Protein AF-A0A7Y2P2V4-F1 (afdb_monomer)

Secondary structure (DSSP, 8-state):
--PPPP-EEESS-HHHHHHHHHHHT--S-EEE-TT-HHHHHTT---TT-

Foldseek 3Di:
DPDDADEAEDQDDPVVVVVVCVVVVPPHYYHHPVVCPVVVVVVVDDPVD

Sequence (49 aa):
MHGIKLVGINTNSEKSHKSFCNNLSLEFPLLADKSKIVSRQFNALNIFG

Radius of gyration: 12.36 Å; Cα contacts (8 Å, |Δi|>4): 45; chains: 1; bounding box: 23×26×36 Å

M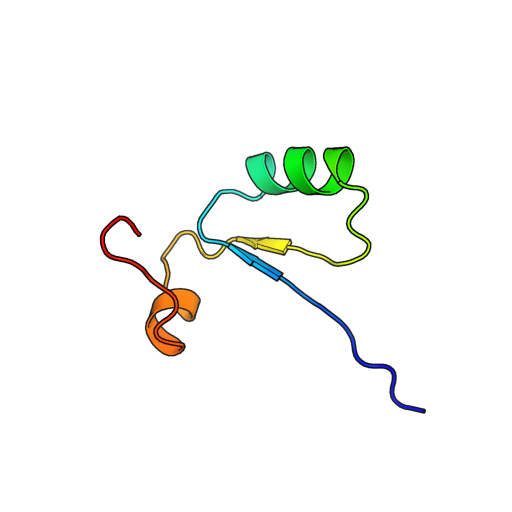ean predicted aligned error: 4.17 Å

Structure (mmCIF, N/CA/C/O backbone):
data_AF-A0A7Y2P2V4-F1
#
_entry.id   AF-A0A7Y2P2V4-F1
#
loop_
_atom_site.group_PDB
_atom_site.id
_atom_site.type_symbol
_atom_site.label_a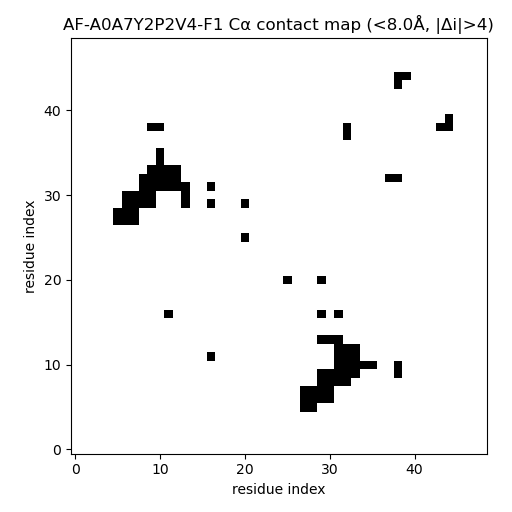tom_id
_atom_site.label_alt_id
_atom_site.label_comp_id
_atom_site.label_asym_id
_atom_site.label_entity_id
_atom_site.label_seq_id
_atom_site.pdbx_PDB_ins_code
_atom_site.Cartn_x
_atom_site.Cartn_y
_atom_site.Cartn_z
_atom_site.occupancy
_atom_site.B_iso_or_equiv
_atom_site.auth_seq_id
_atom_site.auth_comp_id
_atom_site.auth_asym_id
_atom_site.auth_atom_id
_atom_site.pdbx_PDB_model_num
ATOM 1 N N . MET A 1 1 ? -9.771 -13.842 22.378 1.00 47.16 1 MET A N 1
ATOM 2 C CA . MET A 1 1 ? -9.848 -13.829 20.901 1.00 47.16 1 MET A CA 1
ATOM 3 C C . MET A 1 1 ? -8.672 -13.009 20.404 1.00 47.16 1 MET A C 1
ATOM 5 O O . MET A 1 1 ? -8.600 -11.837 20.746 1.00 47.16 1 MET A O 1
ATOM 9 N N . HIS A 1 2 ? -7.704 -13.604 19.709 1.00 59.31 2 HIS A N 1
ATOM 10 C CA . HIS A 1 2 ? -6.607 -12.819 19.139 1.00 59.31 2 HIS A CA 1
ATOM 11 C C . HIS A 1 2 ? -7.151 -12.096 17.903 1.00 59.31 2 HIS A C 1
ATOM 13 O O . HIS A 1 2 ? -7.368 -12.715 16.866 1.00 59.31 2 HIS A O 1
ATOM 19 N N . GLY A 1 3 ? -7.487 -10.815 18.075 1.00 81.81 3 GLY A N 1
ATOM 20 C CA . GLY A 1 3 ? -8.046 -9.965 17.029 1.00 81.81 3 GLY A CA 1
ATOM 21 C C . GLY A 1 3 ? -7.054 -9.782 15.886 1.00 81.81 3 GLY A C 1
ATOM 22 O O . GLY A 1 3 ? -5.873 -9.513 16.113 1.00 81.81 3 GLY A O 1
ATOM 23 N N . ILE A 1 4 ? -7.537 -9.947 14.658 1.00 87.06 4 ILE A N 1
ATOM 24 C CA . ILE A 1 4 ? -6.753 -9.699 13.449 1.00 87.06 4 ILE A CA 1
ATOM 25 C C . ILE A 1 4 ? -6.428 -8.203 13.401 1.00 87.06 4 ILE A C 1
ATOM 27 O O . ILE A 1 4 ? -7.325 -7.367 13.487 1.00 87.06 4 ILE A O 1
ATOM 31 N N . LYS A 1 5 ? -5.143 -7.864 13.262 1.00 89.94 5 LYS A N 1
ATOM 32 C CA . LYS A 1 5 ? -4.695 -6.490 13.016 1.00 89.94 5 LYS A CA 1
ATOM 33 C C . LYS A 1 5 ? -4.484 -6.308 11.521 1.00 89.94 5 LYS A C 1
ATOM 35 O O . LYS A 1 5 ? -3.655 -6.998 10.933 1.00 89.94 5 LYS A O 1
ATOM 40 N N . LEU A 1 6 ? -5.234 -5.389 10.924 1.00 91.81 6 LEU A N 1
ATOM 41 C CA . LEU A 1 6 ? -5.110 -5.052 9.511 1.00 91.81 6 LEU A CA 1
ATOM 42 C C . LEU A 1 6 ? -4.002 -4.013 9.301 1.00 91.81 6 LEU A C 1
ATOM 44 O O . LEU A 1 6 ? -3.832 -3.101 10.108 1.00 91.81 6 LEU A O 1
ATOM 48 N N . VAL A 1 7 ? -3.265 -4.151 8.202 1.00 93.94 7 VAL A N 1
ATOM 49 C CA . VAL A 1 7 ? -2.287 -3.175 7.715 1.00 93.94 7 VAL A CA 1
ATOM 50 C C . VAL A 1 7 ? -2.294 -3.194 6.190 1.00 93.94 7 VAL A C 1
ATOM 52 O O . VAL A 1 7 ? -2.349 -4.261 5.581 1.00 93.94 7 VAL A O 1
ATOM 55 N N . GLY A 1 8 ? -2.258 -2.015 5.575 1.00 94.44 8 GLY A N 1
ATOM 56 C CA . GLY A 1 8 ? -2.052 -1.866 4.138 1.00 94.44 8 GLY A CA 1
ATOM 57 C C . GLY A 1 8 ? -0.581 -1.616 3.816 1.00 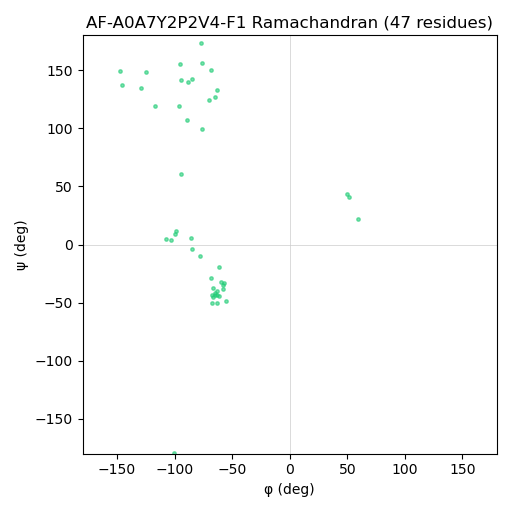94.44 8 GLY A C 1
ATOM 58 O O . GLY A 1 8 ? 0.160 -1.069 4.634 1.00 94.44 8 GLY A O 1
ATOM 59 N N . ILE A 1 9 ? -0.164 -1.947 2.596 1.00 95.69 9 ILE A N 1
ATOM 60 C CA . ILE A 1 9 ? 1.160 -1.608 2.061 1.00 95.69 9 ILE A CA 1
ATOM 61 C C . ILE A 1 9 ? 0.965 -0.955 0.696 1.00 95.69 9 ILE A C 1
ATOM 63 O O . ILE A 1 9 ? 0.171 -1.428 -0.115 1.00 95.69 9 ILE A O 1
ATOM 67 N N . ASN A 1 10 ? 1.662 0.151 0.450 1.00 94.94 10 ASN A N 1
ATOM 68 C CA . ASN A 1 10 ? 1.597 0.869 -0.816 1.00 94.94 10 ASN A CA 1
ATOM 69 C C . ASN A 1 10 ? 2.952 1.525 -1.135 1.00 94.94 10 ASN A C 1
ATOM 71 O O . ASN A 1 10 ? 3.691 1.914 -0.233 1.00 94.94 10 ASN A O 1
ATOM 75 N N . THR A 1 11 ? 3.284 1.658 -2.421 1.00 95.62 11 THR A N 1
ATOM 76 C CA . THR A 1 11 ? 4.603 2.134 -2.875 1.00 95.62 11 THR A CA 1
ATOM 77 C C . THR A 1 11 ? 4.799 3.653 -2.790 1.00 95.62 11 THR A C 1
ATOM 79 O O . THR A 1 11 ? 5.910 4.145 -2.993 1.00 95.62 11 THR A O 1
ATOM 82 N N . ASN A 1 12 ? 3.741 4.423 -2.519 1.00 93.88 12 ASN A N 1
ATOM 83 C CA . ASN A 1 12 ? 3.804 5.876 -2.360 1.00 93.88 12 ASN A CA 1
ATOM 84 C C . ASN A 1 12 ? 4.386 6.272 -0.990 1.00 93.88 12 ASN A C 1
ATOM 86 O O . ASN A 1 12 ? 4.649 5.447 -0.118 1.00 93.88 12 ASN A O 1
ATOM 90 N N . SER A 1 13 ? 4.615 7.574 -0.803 1.00 93.31 13 SER A N 1
ATOM 91 C CA . SER A 1 13 ? 5.142 8.119 0.447 1.00 93.31 13 SER A CA 1
ATOM 92 C C . SER A 1 13 ? 4.091 8.200 1.556 1.00 93.31 13 SER A C 1
ATOM 94 O O . SER A 1 13 ? 2.902 8.399 1.308 1.00 93.31 13 SER A O 1
ATOM 96 N N . GLU A 1 14 ? 4.566 8.199 2.799 1.00 93.44 14 GLU A N 1
ATOM 97 C CA . GLU A 1 14 ? 3.770 8.360 4.019 1.00 93.44 14 GLU A CA 1
ATOM 98 C C . GLU A 1 14 ? 2.982 9.680 3.999 1.00 93.44 14 GLU A C 1
ATOM 100 O O . GLU A 1 14 ? 1.867 9.760 4.509 1.00 93.44 14 GLU A O 1
ATOM 105 N N . LYS A 1 15 ? 3.541 10.732 3.377 1.00 91.44 15 LYS A N 1
ATOM 106 C CA . LYS A 1 15 ? 2.845 12.014 3.185 1.00 91.44 15 LYS A CA 1
ATOM 107 C C . LYS A 1 15 ? 1.584 11.841 2.332 1.00 91.44 15 LYS A C 1
ATOM 109 O O . LYS A 1 15 ? 0.545 12.384 2.691 1.00 91.44 15 LYS A O 1
ATOM 114 N N . SER A 1 16 ? 1.669 11.080 1.239 1.00 91.56 16 SER A N 1
ATOM 115 C CA . SER A 1 16 ? 0.513 10.763 0.391 1.00 91.56 16 SER A CA 1
ATOM 11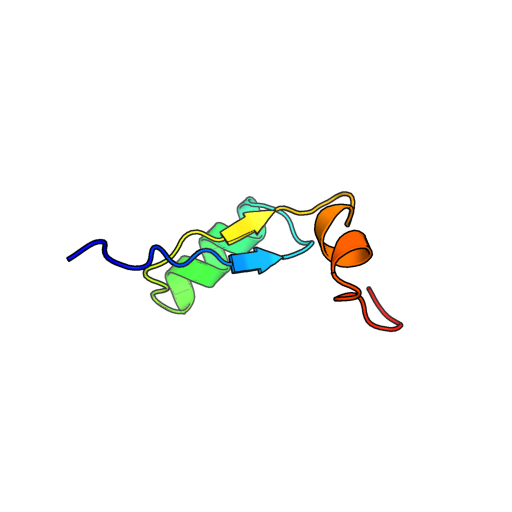6 C C . SER A 1 16 ? -0.502 9.888 1.130 1.00 91.56 16 SER A C 1
ATOM 118 O O . SER A 1 16 ? -1.706 10.086 0.981 1.00 91.56 16 SER A O 1
ATOM 120 N N . HIS A 1 17 ? -0.025 8.945 1.948 1.00 91.31 17 HIS A N 1
ATOM 121 C CA . HIS A 1 17 ? -0.880 8.054 2.736 1.00 91.31 17 HIS A CA 1
ATOM 122 C C . HIS A 1 17 ? -1.699 8.798 3.776 1.00 91.31 17 HIS A C 1
ATOM 124 O O . HIS A 1 17 ? -2.885 8.526 3.893 1.00 91.31 17 HIS A O 1
ATOM 130 N N . LYS A 1 18 ? -1.112 9.774 4.480 1.00 88.31 18 LYS A N 1
ATOM 131 C CA . LYS A 1 18 ? -1.847 10.580 5.468 1.00 88.31 18 LYS A CA 1
ATOM 132 C C . LYS A 1 18 ? -3.074 11.248 4.852 1.00 88.31 18 LYS A C 1
ATOM 134 O O . LYS A 1 18 ? -4.167 11.122 5.393 1.00 88.31 18 LYS A O 1
ATOM 139 N N . SER A 1 19 ? -2.912 11.904 3.703 1.00 88.69 19 SER A N 1
ATOM 140 C CA . SER A 1 19 ? -4.043 12.522 3.002 1.00 88.69 19 SER A CA 1
ATOM 141 C C . SER A 1 19 ? -5.073 11.483 2.550 1.00 88.69 19 SER A C 1
ATOM 143 O O . SER A 1 19 ? -6.267 11.687 2.731 1.00 88.69 19 SER A O 1
ATOM 145 N N . PHE A 1 20 ? -4.620 10.352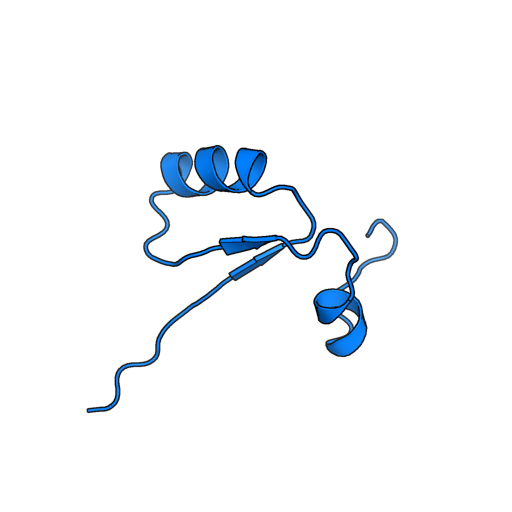 2.003 1.00 90.12 20 PHE A N 1
ATOM 146 C CA . PHE A 1 20 ? -5.494 9.275 1.536 1.00 90.12 20 PHE A CA 1
ATOM 147 C C . PHE A 1 20 ? -6.313 8.637 2.669 1.00 90.12 20 PHE A C 1
ATOM 149 O O . PHE A 1 20 ? -7.533 8.544 2.563 1.00 90.12 20 PHE A O 1
ATOM 156 N N . CYS A 1 21 ? -5.663 8.253 3.772 1.00 90.56 21 CYS A N 1
ATOM 157 C CA . CYS A 1 21 ? -6.325 7.644 4.923 1.00 90.56 21 CYS A CA 1
ATOM 158 C C . CYS A 1 21 ? -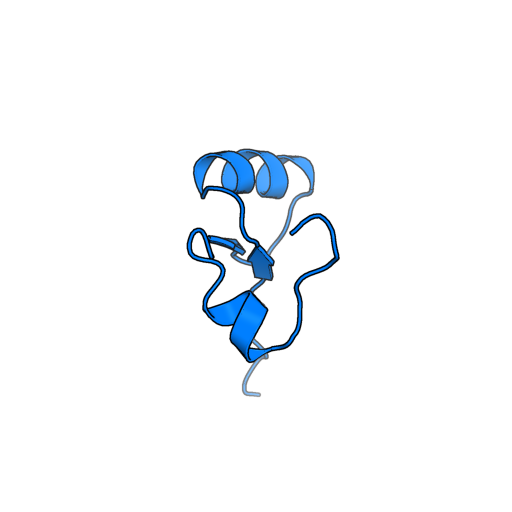7.327 8.600 5.574 1.00 90.56 21 CYS A C 1
ATOM 160 O O . CYS A 1 21 ? -8.416 8.164 5.935 1.00 90.56 21 CYS A O 1
ATOM 162 N N . ASN A 1 22 ? -6.993 9.892 5.677 1.00 88.38 22 ASN A N 1
ATOM 163 C CA . ASN A 1 22 ? -7.905 10.897 6.224 1.00 88.38 22 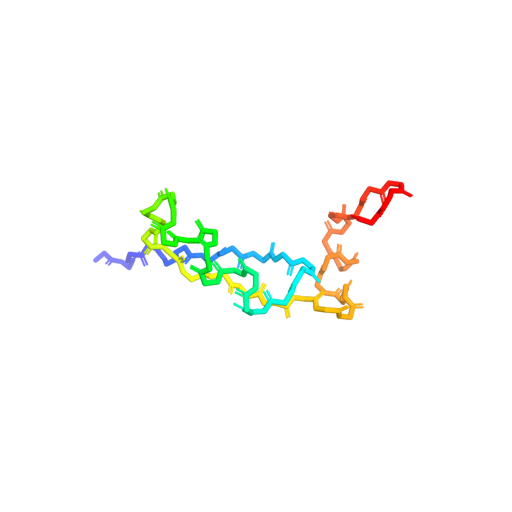ASN A CA 1
ATOM 164 C C . ASN A 1 22 ? -9.150 11.072 5.345 1.00 88.38 22 ASN A C 1
ATOM 166 O O . ASN A 1 22 ? -10.257 11.139 5.870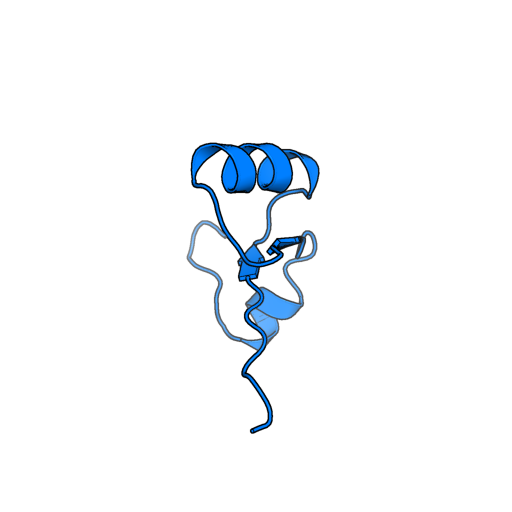 1.00 88.38 22 ASN A O 1
ATOM 170 N N . ASN A 1 23 ? -8.979 11.117 4.020 1.00 92.56 23 ASN A N 1
ATOM 171 C CA . ASN A 1 23 ? -10.087 11.316 3.080 1.00 92.56 23 ASN A CA 1
ATOM 172 C C . ASN A 1 23 ? -11.052 10.125 3.025 1.00 92.56 23 ASN A C 1
ATOM 174 O O . ASN A 1 23 ? -12.221 10.306 2.698 1.00 92.56 23 ASN A O 1
ATOM 178 N N . LEU A 1 24 ? -10.559 8.916 3.301 1.00 92.19 24 LEU A N 1
ATOM 179 C CA . LEU A 1 24 ? -11.333 7.674 3.219 1.00 92.19 24 LEU A CA 1
ATOM 180 C C . LEU A 1 24 ? -11.681 7.080 4.588 1.00 92.19 24 LEU A C 1
ATOM 182 O O . LEU A 1 24 ? -12.229 5.983 4.641 1.00 92.19 24 LEU A O 1
ATOM 186 N N . SER A 1 25 ? -11.343 7.774 5.680 1.00 91.69 25 SER A N 1
ATOM 187 C CA . SER A 1 25 ? -11.561 7.309 7.055 1.00 91.69 25 SER A CA 1
ATOM 188 C C . SER A 1 25 ? -11.054 5.880 7.292 1.00 91.69 25 SER A C 1
ATOM 190 O O . SER A 1 25 ? -11.733 5.061 7.906 1.00 91.69 25 SER A O 1
ATOM 192 N N . LEU A 1 26 ? -9.859 5.558 6.784 1.00 89.69 26 LEU A N 1
ATOM 193 C CA . LEU A 1 26 ? -9.288 4.220 6.951 1.00 89.69 26 LEU A CA 1
ATOM 194 C C . LEU A 1 26 ? -8.878 3.986 8.409 1.00 89.69 26 LEU A C 1
ATOM 196 O O . LEU A 1 26 ? -8.057 4.720 8.956 1.00 89.69 26 LEU A O 1
ATOM 200 N N . GLU A 1 27 ? -9.398 2.918 9.011 1.00 88.31 27 GLU A N 1
ATOM 201 C CA . GLU A 1 27 ? -9.134 2.546 10.412 1.00 88.31 27 GLU A CA 1
ATOM 202 C C . GLU A 1 27 ? -7.861 1.699 10.598 1.00 88.31 27 GLU A C 1
ATOM 204 O O . GLU A 1 27 ? -7.571 1.220 11.694 1.00 88.31 27 GLU A O 1
ATOM 209 N N . PHE A 1 28 ? -7.082 1.498 9.533 1.00 90.62 28 PHE A N 1
ATOM 210 C CA . PHE A 1 28 ? -5.854 0.708 9.555 1.00 90.62 28 PHE A CA 1
ATOM 211 C C . PHE A 1 28 ? -4.649 1.508 9.037 1.00 90.62 28 PHE A C 1
ATOM 213 O O . PHE A 1 28 ? -4.791 2.371 8.165 1.00 90.62 28 PHE A O 1
ATOM 220 N N . PRO A 1 29 ? -3.436 1.229 9.549 1.00 91.94 29 PRO A N 1
ATOM 221 C CA . PRO A 1 29 ? -2.221 1.883 9.081 1.00 91.94 29 PRO A CA 1
ATOM 222 C C . PRO A 1 29 ? -1.860 1.461 7.651 1.00 91.94 29 PRO A C 1
ATOM 224 O O . PRO A 1 29 ? -2.087 0.321 7.244 1.00 91.94 29 PRO A O 1
ATOM 227 N N . LEU A 1 30 ? -1.219 2.372 6.919 1.00 94.94 30 LEU A N 1
ATOM 228 C CA . LEU A 1 30 ? -0.670 2.141 5.583 1.00 94.94 30 LEU A CA 1
ATOM 229 C C . LEU A 1 30 ? 0.855 2.326 5.630 1.00 94.94 30 LEU A C 1
ATOM 231 O O . LEU A 1 30 ? 1.337 3.397 6.000 1.00 94.94 30 LEU A O 1
ATOM 235 N N . LEU A 1 31 ? 1.611 1.274 5.306 1.00 95.44 31 LEU A N 1
ATOM 236 C CA . LEU A 1 31 ? 3.076 1.29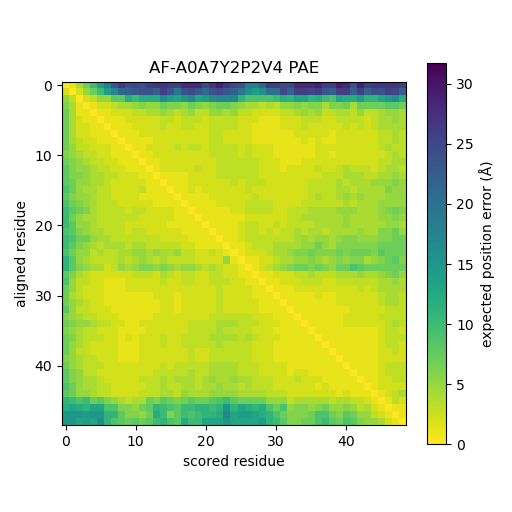1 5.262 1.00 95.44 31 LEU A CA 1
ATOM 237 C C . LEU A 1 31 ? 3.576 1.732 3.882 1.00 95.44 31 LEU A C 1
ATOM 239 O O . LEU A 1 31 ? 3.050 1.301 2.854 1.00 95.44 31 LEU A O 1
ATOM 243 N N . ALA A 1 32 ? 4.636 2.542 3.868 1.00 96.69 32 ALA A N 1
ATOM 244 C CA . ALA A 1 32 ? 5.293 3.002 2.650 1.00 96.69 32 ALA A CA 1
ATOM 245 C C . ALA A 1 32 ? 6.410 2.057 2.192 1.00 96.69 32 ALA A C 1
ATOM 247 O O . ALA A 1 32 ? 7.505 2.048 2.748 1.00 96.69 32 ALA A O 1
ATOM 248 N N . ASP A 1 33 ? 6.151 1.311 1.119 1.00 96.81 33 ASP A N 1
ATOM 249 C CA . ASP A 1 33 ? 7.110 0.429 0.445 1.00 96.81 33 ASP A CA 1
ATOM 250 C C . ASP A 1 33 ? 7.787 1.153 -0.731 1.00 96.81 33 ASP A C 1
ATOM 252 O O . ASP A 1 33 ? 7.657 0.780 -1.899 1.00 96.81 33 ASP A O 1
ATOM 256 N N . LYS A 1 34 ? 8.495 2.247 -0.432 1.00 95.81 34 LYS A N 1
ATOM 257 C CA . LYS A 1 34 ? 9.105 3.122 -1.456 1.00 95.81 34 LYS A CA 1
ATOM 258 C C . LYS A 1 34 ? 10.110 2.396 -2.355 1.00 95.81 34 LYS A C 1
ATOM 260 O O . LYS A 1 34 ? 10.256 2.742 -3.523 1.00 95.81 34 LYS A O 1
ATOM 265 N N . SER A 1 35 ? 10.810 1.402 -1.812 1.00 95.94 35 SER A N 1
ATOM 266 C CA . SER A 1 35 ? 11.774 0.570 -2.542 1.00 95.94 35 SER A CA 1
ATOM 267 C C . SER A 1 35 ? 11.121 -0.607 -3.276 1.00 95.94 35 SER A C 1
ATOM 269 O O . SER A 1 35 ? 11.807 -1.321 -4.011 1.00 95.94 35 SER A O 1
ATOM 271 N N . LYS A 1 36 ? 9.803 -0.794 -3.117 1.00 96.31 36 LYS A N 1
ATOM 272 C CA . LYS A 1 36 ? 9.018 -1.884 -3.706 1.00 96.31 36 LYS A CA 1
ATOM 273 C C . LYS A 1 36 ? 9.498 -3.279 -3.279 1.00 96.31 36 LYS A C 1
ATOM 275 O O . LYS A 1 36 ? 9.273 -4.245 -4.006 1.00 96.31 36 LYS A O 1
ATOM 280 N N . ILE A 1 37 ? 10.206 -3.399 -2.153 1.00 97.50 37 ILE A N 1
ATOM 281 C CA . ILE A 1 37 ? 10.820 -4.664 -1.714 1.00 97.50 37 ILE A CA 1
ATOM 282 C C . ILE A 1 37 ? 9.725 -5.663 -1.351 1.00 97.50 37 ILE A C 1
ATOM 284 O O . ILE A 1 37 ? 9.723 -6.785 -1.860 1.00 97.50 37 ILE A O 1
ATOM 288 N N . VAL A 1 38 ? 8.766 -5.239 -0.525 1.00 97.00 38 VAL A N 1
ATOM 289 C CA . VAL A 1 38 ? 7.656 -6.105 -0.107 1.00 97.00 38 VAL A CA 1
ATOM 290 C C . VAL A 1 38 ? 6.757 -6.402 -1.304 1.00 97.00 38 VAL A C 1
ATOM 292 O O . VAL A 1 38 ? 6.419 -7.552 -1.564 1.00 97.00 38 VAL A O 1
ATOM 295 N N . SER A 1 39 ? 6.452 -5.386 -2.107 1.00 97.06 39 SER A N 1
ATOM 296 C CA . SER A 1 39 ? 5.622 -5.538 -3.303 1.00 97.06 39 SER A CA 1
ATOM 297 C C . SER A 1 39 ? 6.217 -6.550 -4.292 1.00 97.06 39 SER A C 1
ATOM 299 O O . SER A 1 39 ? 5.481 -7.359 -4.851 1.00 97.06 39 SER A O 1
ATOM 301 N N . ARG A 1 40 ? 7.548 -6.582 -4.471 1.00 96.31 40 ARG A N 1
ATOM 302 C CA . ARG A 1 40 ? 8.230 -7.618 -5.272 1.00 96.31 40 ARG A CA 1
ATOM 303 C C . ARG A 1 40 ? 8.137 -9.000 -4.635 1.00 96.31 40 ARG A C 1
ATOM 305 O O . ARG A 1 40 ? 7.835 -9.956 -5.341 1.00 96.31 40 ARG A O 1
ATOM 312 N N . GLN A 1 41 ? 8.377 -9.107 -3.328 1.00 97.81 41 GLN A N 1
ATOM 313 C CA . GLN A 1 41 ? 8.342 -10.383 -2.605 1.00 97.81 41 GLN A CA 1
ATOM 314 C C . GLN A 1 41 ? 6.984 -11.088 -2.736 1.00 97.81 41 GLN A C 1
ATOM 316 O O . GLN A 1 41 ? 6.934 -12.312 -2.821 1.00 97.81 41 GLN A O 1
ATOM 321 N N . PHE A 1 42 ? 5.900 -10.315 -2.789 1.00 96.25 42 PHE A N 1
ATOM 322 C CA . PHE A 1 42 ? 4.536 -10.830 -2.913 1.00 96.25 42 PHE A CA 1
ATOM 323 C C . PHE A 1 42 ? 3.982 -10.783 -4.343 1.00 96.25 42 PHE A C 1
ATOM 325 O O . PHE A 1 42 ? 2.797 -11.038 -4.537 1.00 96.25 42 PHE A O 1
ATOM 332 N N . ASN A 1 43 ? 4.812 -10.465 -5.345 1.00 94.81 43 ASN A N 1
ATOM 333 C CA . ASN A 1 43 ? 4.396 -10.318 -6.743 1.00 94.81 43 ASN A CA 1
ATOM 334 C C . ASN A 1 43 ? 3.178 -9.379 -6.923 1.00 94.81 43 ASN A C 1
ATOM 336 O O . ASN A 1 43 ? 2.263 -9.653 -7.694 1.00 94.81 43 ASN A O 1
ATOM 340 N N . ALA A 1 44 ? 3.165 -8.275 -6.173 1.00 94.75 44 ALA A N 1
ATOM 341 C CA . ALA A 1 44 ? 2.072 -7.306 -6.099 1.00 94.75 44 ALA A CA 1
ATOM 342 C C . ALA A 1 44 ? 2.295 -6.058 -6.978 1.00 94.75 44 ALA A C 1
ATOM 344 O O . ALA A 1 44 ? 1.588 -5.065 -6.826 1.00 94.75 44 ALA A O 1
ATOM 345 N N . LEU A 1 45 ? 3.288 -6.086 -7.873 1.00 94.31 45 LEU A N 1
ATOM 346 C CA . LEU A 1 45 ? 3.563 -4.999 -8.816 1.00 94.31 45 LEU A CA 1
ATOM 347 C C . LEU A 1 45 ? 2.874 -5.259 -10.155 1.00 94.31 45 LEU A C 1
ATOM 349 O O . LEU A 1 45 ? 2.873 -6.388 -10.649 1.00 94.31 45 LEU A O 1
ATOM 353 N N . ASN A 1 46 ? 2.344 -4.202 -10.767 1.00 88.06 46 ASN A N 1
ATOM 354 C CA . ASN A 1 46 ? 1.833 -4.254 -12.137 1.00 88.06 46 ASN A CA 1
ATOM 355 C C . ASN A 1 46 ? 2.856 -3.656 -13.126 1.00 88.06 46 ASN A C 1
ATOM 357 O O . ASN A 1 46 ? 3.943 -3.220 -12.744 1.00 88.06 46 ASN A O 1
ATOM 361 N N . ILE A 1 47 ? 2.518 -3.627 -14.419 1.00 84.62 47 ILE A N 1
ATOM 362 C CA . ILE A 1 47 ? 3.409 -3.113 -15.477 1.00 84.62 47 ILE A CA 1
ATOM 363 C C . ILE A 1 47 ? 3.793 -1.628 -15.318 1.00 84.62 47 ILE A C 1
ATOM 365 O O . ILE A 1 47 ? 4.792 -1.199 -15.889 1.00 84.62 47 ILE A O 1
ATOM 369 N N . PHE A 1 48 ? 3.041 -0.851 -14.537 1.00 80.94 48 PHE A N 1
ATOM 370 C CA . PHE A 1 48 ? 3.301 0.564 -14.252 1.00 80.94 48 PHE A CA 1
ATOM 371 C C . PHE A 1 48 ? 3.910 0.797 -12.861 1.00 80.94 48 PHE A C 1
ATOM 373 O O . PHE A 1 48 ? 4.189 1.940 -12.491 1.00 80.94 48 PHE A O 1
ATOM 380 N N . GLY A 1 49 ? 4.198 -0.282 -12.127 1.00 64.44 49 GLY A N 1
ATOM 381 C CA . GLY A 1 49 ? 4.598 -0.229 -10.726 1.00 64.44 49 GLY A CA 1
ATOM 382 C C . GLY A 1 49 ? 3.410 -0.467 -9.824 1.00 64.44 49 GLY A C 1
ATOM 383 O O . GLY A 1 49 ? 2.622 0.481 -9.646 1.00 64.44 49 GLY A O 1
#

Nearest PDB structures (foldseek):
  7c13-assembly1_B-2  TM=3.614E-01  e=6.568E+00  Alkaliphilus oremlandii OhILAs

pLDDT: mean 90.32, std 9.51, range [47.16, 97.81]

Solvent-accessible surface area (backbone atoms only — not comparable to full-atom values): 3194 Å² total; per-residue (Å²): 130,91,75,86,82,69,70,46,76,43,60,56,55,60,73,60,45,52,58,51,36,63,77,65,68,54,93,50,59,70,44,58,34,69,83,40,59,65,37,56,77,66,69,68,59,56,100,87,96